Protein AF-A0A1G0HDQ9-F1 (afdb_monomer)

Structure (mmCIF, N/CA/C/O backbone):
data_AF-A0A1G0HDQ9-F1
#
_entry.id   AF-A0A1G0HDQ9-F1
#
loop_
_atom_site.group_PDB
_atom_site.id
_atom_site.type_symbol
_atom_site.label_atom_id
_atom_site.label_alt_id
_atom_site.label_comp_id
_atom_site.label_asym_id
_atom_site.label_entity_id
_atom_site.label_seq_id
_atom_site.pdbx_PDB_ins_code
_atom_site.Cartn_x
_atom_site.Cartn_y
_atom_site.Cartn_z
_atom_site.occupancy
_atom_site.B_iso_or_equiv
_atom_site.auth_seq_id
_atom_site.auth_comp_id
_atom_site.auth_asym_id
_atom_site.auth_atom_id
_atom_site.pdbx_PDB_model_num
ATOM 1 N N . MET A 1 1 ? -14.178 -9.131 10.663 1.00 66.25 1 MET A N 1
ATOM 2 C CA . MET A 1 1 ? -12.715 -8.925 10.696 1.00 66.25 1 MET A CA 1
ATOM 3 C C . MET A 1 1 ? -12.423 -7.838 11.709 1.00 66.25 1 MET A C 1
ATOM 5 O O . MET A 1 1 ? -13.180 -6.876 11.754 1.00 66.25 1 MET A O 1
ATOM 9 N N . SER A 1 2 ? -11.402 -8.016 12.544 1.00 85.38 2 SER A N 1
ATOM 10 C CA . SER A 1 2 ? -10.947 -6.967 13.464 1.00 85.38 2 SER A CA 1
ATOM 11 C C . SER A 1 2 ? -10.109 -5.934 12.701 1.00 85.38 2 SER A C 1
ATOM 13 O O . SER A 1 2 ? -9.436 -6.327 11.743 1.00 85.38 2 SER A O 1
ATOM 15 N N . PRO A 1 3 ? -10.152 -4.643 13.084 1.00 91.19 3 PRO A N 1
ATOM 16 C CA . PRO A 1 3 ? -9.262 -3.636 12.513 1.00 91.19 3 PRO A CA 1
ATOM 17 C C . PRO A 1 3 ? -7.807 -3.996 12.818 1.00 91.19 3 PRO A C 1
ATOM 19 O O . PRO A 1 3 ? -7.537 -4.656 13.827 1.00 91.19 3 PRO A O 1
ATOM 22 N N . ILE A 1 4 ? -6.883 -3.564 11.959 1.00 93.19 4 ILE A N 1
ATOM 23 C CA . ILE A 1 4 ? -5.461 -3.798 12.223 1.00 93.19 4 ILE A CA 1
ATOM 24 C C . ILE A 1 4 ? -5.025 -3.019 13.462 1.00 93.19 4 ILE A C 1
ATOM 26 O O . ILE A 1 4 ? -5.505 -1.912 13.731 1.00 93.19 4 ILE A O 1
ATOM 30 N N . THR A 1 5 ? -4.094 -3.588 14.211 1.00 95.19 5 THR A N 1
ATOM 31 C CA . THR A 1 5 ? -3.448 -2.902 15.326 1.00 95.19 5 THR A CA 1
ATOM 32 C C . THR A 1 5 ? -2.423 -1.888 14.820 1.00 95.19 5 THR A C 1
ATOM 34 O O . THR A 1 5 ? -1.944 -1.958 13.687 1.00 95.19 5 THR A O 1
ATOM 37 N N . GLN A 1 6 ? -2.044 -0.941 15.679 1.00 92.19 6 GLN A N 1
ATOM 38 C CA . GLN A 1 6 ? -1.015 0.041 15.337 1.00 92.19 6 GLN A CA 1
ATOM 39 C C . GLN A 1 6 ? 0.348 -0.612 15.048 1.00 92.19 6 GLN A C 1
ATOM 41 O O . GLN A 1 6 ? 1.033 -0.189 14.124 1.00 92.19 6 GLN A O 1
ATOM 46 N N . ILE A 1 7 ? 0.705 -1.676 15.774 1.00 94.31 7 ILE A N 1
ATOM 47 C CA . ILE A 1 7 ? 1.960 -2.413 15.560 1.00 94.31 7 ILE A CA 1
ATOM 48 C C . ILE A 1 7 ? 1.970 -3.075 14.177 1.00 94.31 7 ILE A C 1
ATOM 50 O O . ILE A 1 7 ? 2.952 -2.961 13.451 1.00 94.31 7 ILE A O 1
ATOM 54 N N . GLU A 1 8 ? 0.870 -3.726 13.785 1.00 92.56 8 GLU A N 1
ATOM 55 C CA . GLU A 1 8 ? 0.741 -4.309 12.442 1.00 92.56 8 GLU A CA 1
ATOM 56 C C . GLU A 1 8 ? 0.824 -3.226 11.360 1.00 92.56 8 GLU A C 1
ATOM 58 O O . GLU A 1 8 ? 1.457 -3.427 10.327 1.00 92.56 8 GLU A O 1
ATOM 63 N N . PHE A 1 9 ? 0.228 -2.054 11.601 1.00 94.62 9 PHE A N 1
ATOM 64 C CA . PHE A 1 9 ? 0.274 -0.946 10.650 1.00 94.62 9 PHE A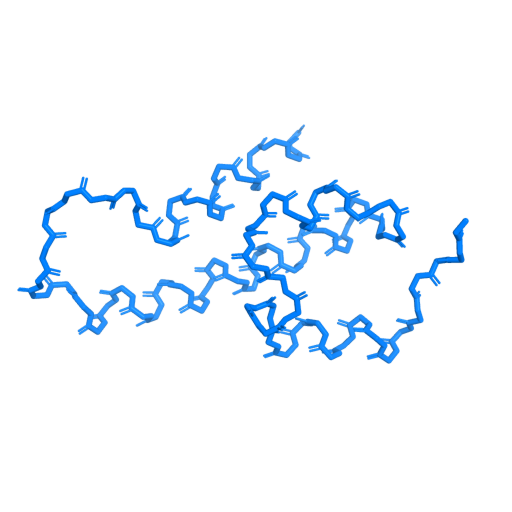 CA 1
ATO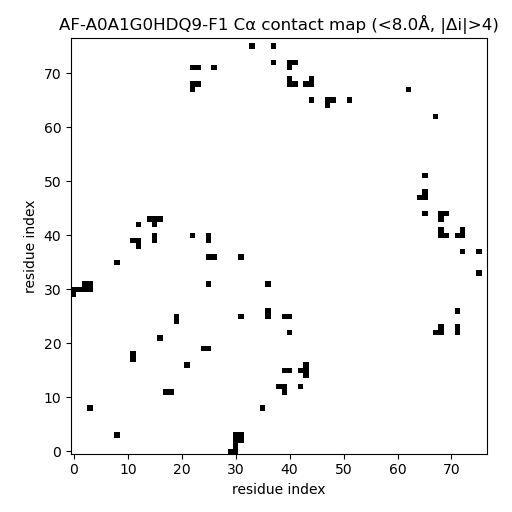M 65 C C . PHE A 1 9 ? 1.694 -0.420 10.441 1.00 94.62 9 PHE A C 1
ATOM 67 O O . PHE A 1 9 ? 2.112 -0.212 9.305 1.00 94.62 9 PHE A O 1
ATOM 74 N N . GLU A 1 10 ? 2.443 -0.229 11.525 1.00 94.25 10 GLU A N 1
ATOM 75 C CA . GLU A 1 10 ? 3.832 0.230 11.478 1.00 94.25 10 GLU A CA 1
ATOM 76 C C . GLU A 1 10 ? 4.744 -0.789 10.778 1.00 94.25 10 GLU A C 1
ATOM 78 O O . GLU A 1 10 ? 5.605 -0.399 9.991 1.00 94.25 10 GLU A O 1
ATOM 83 N N . GLN A 1 11 ? 4.519 -2.092 10.988 1.00 93.25 11 GLN A N 1
ATOM 84 C CA . GLN A 1 11 ? 5.243 -3.154 10.278 1.00 93.25 11 GLN A CA 1
ATOM 85 C C . GLN A 1 11 ? 4.979 -3.124 8.772 1.00 93.25 11 GLN A C 1
ATOM 87 O O . GLN A 1 11 ? 5.919 -3.201 7.984 1.00 93.25 11 GLN A O 1
ATOM 92 N N . ILE A 1 12 ? 3.712 -2.969 8.383 1.00 94.69 12 ILE A N 1
ATOM 93 C CA . ILE A 1 12 ? 3.324 -2.844 6.978 1.00 94.69 12 ILE A CA 1
ATOM 94 C C . ILE A 1 12 ? 3.941 -1.590 6.357 1.00 94.69 12 ILE A C 1
ATOM 96 O O . ILE A 1 12 ? 4.379 -1.640 5.215 1.00 94.69 12 ILE A O 1
ATOM 100 N N . LEU A 1 13 ? 3.969 -0.463 7.074 1.00 92.88 13 LEU A N 1
ATOM 101 C CA . LEU A 1 13 ? 4.612 0.750 6.573 1.00 92.88 13 LEU A CA 1
ATOM 102 C C . LEU A 1 13 ? 6.114 0.542 6.369 1.00 92.88 13 LEU A C 1
ATOM 104 O O . LEU A 1 13 ? 6.652 1.026 5.387 1.00 92.88 13 LEU A O 1
ATO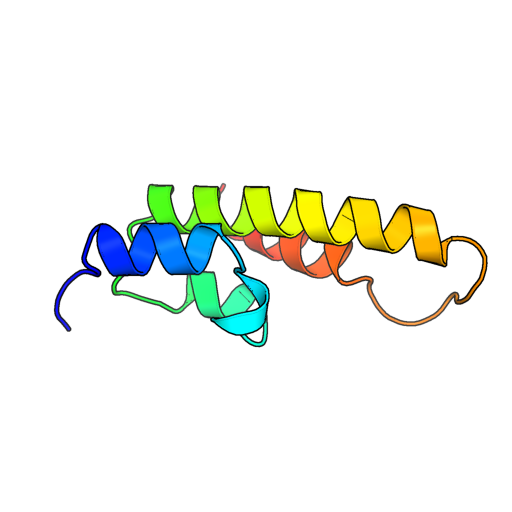M 108 N N . ASN A 1 14 ? 6.794 -0.185 7.252 1.00 92.25 14 ASN A N 1
ATOM 109 C CA . ASN A 1 14 ? 8.231 -0.403 7.108 1.00 92.25 14 ASN A CA 1
ATOM 110 C C . ASN A 1 14 ? 8.604 -1.195 5.840 1.00 92.25 14 ASN A C 1
ATOM 112 O O . ASN A 1 14 ? 9.639 -0.921 5.244 1.00 92.25 14 ASN A O 1
ATOM 116 N N . ASP A 1 15 ? 7.784 -2.170 5.438 1.00 88.19 15 ASP A N 1
ATOM 117 C CA . ASP A 1 15 ? 7.953 -2.887 4.169 1.00 88.19 15 ASP A CA 1
ATOM 118 C C . ASP A 1 15 ? 6.593 -3.358 3.616 1.00 88.19 15 ASP A C 1
ATOM 120 O O . ASP A 1 15 ? 6.136 -4.480 3.898 1.00 88.19 15 ASP A O 1
ATOM 124 N N . PRO A 1 16 ? 5.927 -2.514 2.804 1.00 91.00 16 PRO A N 1
ATOM 125 C CA . PRO A 1 16 ? 4.633 -2.845 2.221 1.00 91.00 16 PRO A CA 1
ATOM 126 C C . PRO A 1 16 ? 4.695 -4.069 1.306 1.00 91.00 16 PRO A C 1
ATOM 128 O O . PRO A 1 16 ? 3.752 -4.861 1.276 1.00 91.00 16 PRO A O 1
ATOM 131 N N . SER A 1 17 ? 5.813 -4.242 0.595 1.00 88.62 17 SER A N 1
ATOM 132 C CA . SER A 1 17 ? 6.015 -5.304 -0.396 1.00 88.62 17 SER A CA 1
ATOM 133 C C . SER A 1 17 ? 6.220 -6.689 0.222 1.00 88.62 17 SER A C 1
ATOM 135 O O . SER A 1 17 ? 5.912 -7.702 -0.400 1.00 88.62 17 SER A O 1
ATOM 137 N N . SER A 1 18 ? 6.684 -6.742 1.472 1.00 90.06 18 SER A N 1
ATOM 138 C CA . SER A 1 18 ? 6.751 -7.975 2.265 1.00 90.06 18 SER A CA 1
ATOM 139 C C . SER A 1 18 ? 5.383 -8.391 2.815 1.00 90.06 18 SER A C 1
ATOM 141 O O . SER A 1 18 ? 5.105 -9.578 2.991 1.00 90.06 18 SER A O 1
ATOM 143 N N . SER A 1 19 ? 4.493 -7.420 3.046 1.00 92.00 19 SER A N 1
ATOM 144 C CA . SER A 1 19 ? 3.148 -7.669 3.583 1.00 92.00 19 SER A CA 1
ATOM 145 C C . SER A 1 19 ? 2.098 -7.945 2.501 1.00 92.00 19 SER A C 1
ATOM 147 O O . SER A 1 19 ? 1.126 -8.657 2.756 1.00 92.00 19 SER A O 1
ATOM 149 N N . TYR A 1 20 ? 2.278 -7.391 1.301 1.00 92.19 20 TYR A N 1
ATOM 150 C CA . TYR A 1 20 ? 1.342 -7.501 0.185 1.00 92.19 20 TYR A CA 1
ATOM 151 C C . TYR A 1 20 ? 2.080 -7.845 -1.104 1.00 92.19 20 TYR A C 1
ATOM 153 O O . TYR A 1 20 ? 3.102 -7.247 -1.422 1.00 92.19 20 TYR A O 1
ATOM 161 N N . ALA A 1 21 ? 1.519 -8.767 -1.886 1.00 89.12 21 ALA A N 1
ATOM 162 C CA . ALA A 1 21 ? 2.103 -9.157 -3.166 1.00 89.12 21 ALA A CA 1
ATOM 163 C C . ALA A 1 21 ? 1.823 -8.119 -4.263 1.00 89.12 21 ALA A C 1
ATOM 165 O O . ALA A 1 21 ? 2.641 -7.938 -5.163 1.00 89.12 21 ALA A O 1
ATOM 166 N N . HIS A 1 22 ? 0.672 -7.442 -4.197 1.00 89.12 22 HIS A N 1
ATOM 167 C CA . HIS A 1 22 ? 0.279 -6.426 -5.166 1.00 89.12 22 HIS A CA 1
ATOM 168 C C . HIS A 1 22 ? -0.332 -5.190 -4.472 1.00 89.12 22 HIS A C 1
ATOM 170 O O . HIS A 1 22 ? -1.071 -5.338 -3.498 1.00 89.12 22 HIS A O 1
ATOM 176 N N . PRO A 1 23 ? -0.129 -3.960 -4.985 1.00 90.88 23 PRO A N 1
ATOM 177 C CA . PRO A 1 23 ? -0.724 -2.743 -4.409 1.00 90.88 23 PRO A CA 1
ATOM 178 C C . PRO A 1 23 ? -2.260 -2.784 -4.301 1.00 90.88 23 PRO A C 1
ATOM 180 O O . PRO A 1 23 ? -2.852 -2.240 -3.371 1.00 90.88 23 PRO A O 1
ATOM 183 N N . ASP A 1 24 ? -2.922 -3.481 -5.226 1.00 91.31 24 ASP A N 1
ATOM 184 C CA . ASP A 1 24 ? -4.374 -3.721 -5.167 1.00 91.31 24 ASP A CA 1
ATOM 185 C C . ASP A 1 24 ? -4.805 -4.562 -3.947 1.00 91.31 24 ASP A C 1
ATOM 187 O O . ASP A 1 24 ? -5.961 -4.458 -3.533 1.00 91.31 24 ASP A O 1
ATOM 191 N N . ASP A 1 25 ? -3.921 -5.361 -3.343 1.00 94.38 25 ASP A N 1
ATOM 192 C CA . ASP A 1 25 ? -4.239 -6.131 -2.134 1.00 94.38 25 ASP A CA 1
ATOM 193 C C . ASP A 1 25 ? -4.443 -5.204 -0.928 1.00 94.38 25 ASP A C 1
ATOM 195 O O . ASP A 1 25 ? -5.331 -5.442 -0.109 1.00 94.38 25 ASP A O 1
ATOM 199 N N . VAL A 1 26 ? -3.718 -4.080 -0.879 1.00 94.19 26 VAL A N 1
ATOM 200 C CA . VAL A 1 26 ? -3.904 -3.023 0.131 1.00 94.19 26 VAL A CA 1
ATOM 201 C C . VAL A 1 26 ? -5.309 -2.428 0.029 1.00 94.19 26 VAL A C 1
ATOM 203 O O . VAL A 1 26 ? -5.971 -2.201 1.040 1.00 94.19 26 VAL A O 1
ATOM 206 N N . LEU A 1 27 ? -5.800 -2.211 -1.198 1.00 92.75 27 LEU A N 1
ATOM 207 C CA . LEU A 1 27 ? -7.151 -1.690 -1.444 1.00 92.75 27 LEU A CA 1
ATOM 208 C C . LEU A 1 27 ? -8.245 -2.686 -1.044 1.00 92.75 27 LEU A C 1
ATOM 210 O O . LEU A 1 27 ? -9.344 -2.279 -0.661 1.00 92.75 27 LEU A O 1
ATOM 214 N N . ARG A 1 28 ? -7.956 -3.985 -1.157 1.00 93.38 28 ARG A N 1
ATOM 215 C CA . ARG A 1 28 ? -8.879 -5.076 -0.817 1.00 93.38 28 ARG A CA 1
ATOM 216 C C . ARG A 1 28 ? -8.882 -5.404 0.674 1.00 93.38 28 ARG A C 1
ATOM 218 O O . ARG A 1 28 ? -9.828 -6.044 1.135 1.00 93.38 28 ARG A O 1
ATOM 225 N N . ASP A 1 29 ? -7.874 -4.970 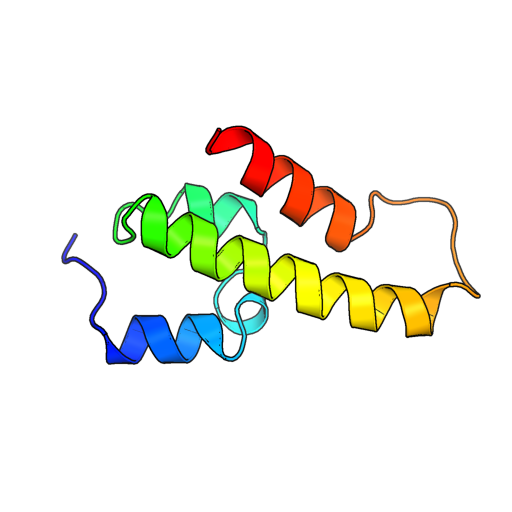1.431 1.00 93.62 29 ASP A N 1
ATOM 226 C CA . ASP A 1 29 ? -7.828 -5.206 2.870 1.00 93.62 29 ASP A CA 1
ATOM 227 C C . ASP A 1 29 ? -8.842 -4.325 3.613 1.00 93.62 29 ASP A C 1
ATOM 229 O O . ASP A 1 29 ? -8.594 -3.170 3.958 1.00 93.62 29 ASP A O 1
ATOM 233 N N . SER A 1 30 ? -10.004 -4.916 3.899 1.00 92.81 30 SER A N 1
ATOM 234 C CA . SER A 1 30 ? -11.084 -4.283 4.666 1.00 92.81 30 SER A CA 1
ATOM 235 C C . SER 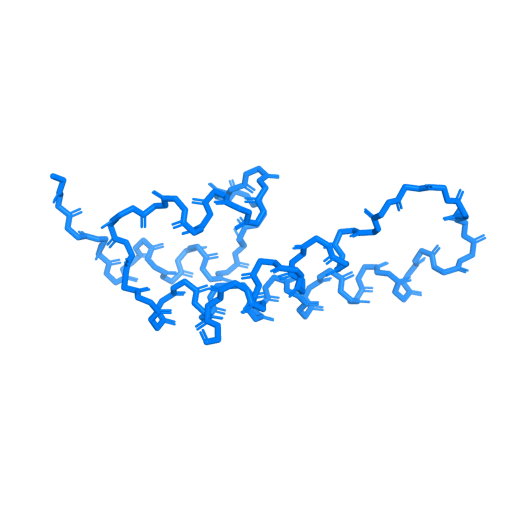A 1 30 ? -10.743 -3.989 6.134 1.00 92.81 30 SER A C 1
ATOM 237 O O . SER A 1 30 ? -11.545 -3.358 6.823 1.00 92.81 30 SER A O 1
ATOM 239 N N . ARG A 1 31 ? -9.591 -4.455 6.640 1.00 94.06 31 ARG A N 1
ATOM 240 C CA . ARG A 1 31 ? -9.113 -4.129 7.992 1.00 94.06 31 ARG A CA 1
ATOM 241 C C . ARG A 1 31 ? -8.470 -2.741 8.054 1.00 94.06 31 ARG A C 1
ATOM 243 O O . ARG A 1 31 ? -8.309 -2.217 9.156 1.00 94.06 31 ARG A O 1
ATOM 250 N N . LEU A 1 32 ? -8.094 -2.176 6.903 1.00 94.38 32 LEU A N 1
ATOM 251 C CA . LEU A 1 32 ? -7.484 -0.858 6.775 1.00 94.38 32 LEU A CA 1
ATOM 252 C C . LEU A 1 32 ? -8.542 0.226 6.558 1.00 94.38 32 LEU A C 1
ATOM 254 O O . LEU A 1 32 ? -9.510 0.053 5.816 1.00 94.38 32 LEU A O 1
ATOM 258 N N . SER A 1 33 ? -8.315 1.399 7.142 1.00 93.62 33 SER A N 1
ATOM 259 C CA . SER A 1 33 ? -9.037 2.609 6.753 1.00 93.62 33 SER A CA 1
ATOM 260 C C . SER A 1 33 ? -8.518 3.146 5.414 1.00 93.62 33 SER A C 1
ATOM 262 O O . SER A 1 33 ? -7.374 2.897 5.029 1.00 93.62 33 SER A O 1
ATOM 264 N N . ARG A 1 34 ? -9.316 3.969 4.721 1.00 92.12 34 ARG A N 1
ATOM 265 C CA . ARG A 1 34 ? -8.864 4.652 3.491 1.00 92.12 34 ARG A CA 1
ATOM 266 C C . ARG A 1 34 ? -7.583 5.466 3.699 1.00 92.12 34 ARG A C 1
ATOM 268 O O . ARG A 1 34 ? -6.750 5.548 2.799 1.00 92.12 34 ARG A O 1
ATOM 275 N N . GLU A 1 35 ? -7.417 6.069 4.874 1.00 92.81 35 GLU A N 1
ATOM 276 C CA . GLU A 1 35 ? -6.215 6.836 5.212 1.00 92.81 35 GLU A CA 1
ATOM 277 C C . GLU A 1 35 ? -4.992 5.929 5.369 1.00 92.81 35 GLU A C 1
ATOM 279 O O . GLU A 1 35 ? -3.928 6.246 4.837 1.00 92.81 35 GLU A O 1
ATOM 284 N N . GLN A 1 36 ? -5.157 4.774 6.019 1.00 94.69 36 GLN A N 1
ATOM 285 C CA . GLN A 1 36 ? -4.102 3.771 6.163 1.00 94.69 36 GLN A CA 1
ATOM 286 C C . GLN A 1 36 ? -3.706 3.178 4.807 1.00 94.69 36 GLN A C 1
ATOM 288 O O . GLN A 1 36 ? -2.519 3.135 4.489 1.00 94.69 36 GLN A O 1
ATOM 293 N N . GLN A 1 37 ? -4.682 2.812 3.968 1.00 94.50 37 GLN A N 1
ATOM 294 C CA . GLN A 1 37 ? -4.433 2.343 2.599 1.00 94.50 37 GLN A CA 1
ATOM 295 C C . GLN A 1 37 ? -3.620 3.369 1.804 1.00 94.50 37 GLN A C 1
ATOM 297 O O . GLN A 1 37 ? -2.624 3.034 1.164 1.00 94.50 37 GLN A O 1
ATOM 302 N N . ARG A 1 38 ? -4.003 4.648 1.892 1.00 94.44 38 ARG A N 1
ATOM 303 C CA . ARG A 1 38 ? -3.293 5.736 1.220 1.00 94.44 38 ARG A CA 1
ATOM 304 C C . ARG A 1 38 ? -1.868 5.914 1.743 1.00 94.44 38 ARG A C 1
ATOM 306 O O . ARG A 1 38 ? -0.979 6.192 0.943 1.00 94.44 38 ARG A O 1
ATOM 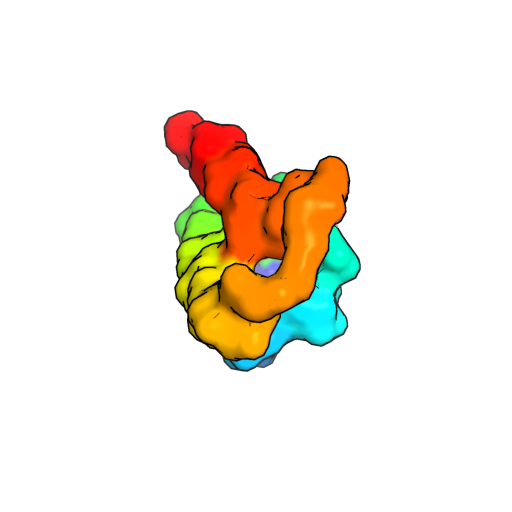313 N N . ALA A 1 39 ? -1.647 5.806 3.051 1.00 94.38 39 ALA A N 1
ATOM 314 C CA . ALA A 1 39 ? -0.319 5.932 3.646 1.00 94.38 39 ALA A CA 1
ATOM 315 C C . ALA A 1 39 ? 0.619 4.814 3.166 1.00 94.38 39 ALA A C 1
ATOM 317 O O . ALA A 1 39 ? 1.714 5.109 2.692 1.00 94.38 39 ALA A O 1
ATOM 318 N N . ILE A 1 40 ? 0.143 3.565 3.193 1.00 94.88 40 ILE A N 1
ATOM 319 C CA . ILE A 1 40 ? 0.889 2.386 2.731 1.00 94.88 40 ILE A CA 1
ATOM 320 C C . ILE A 1 40 ? 1.260 2.532 1.257 1.00 94.88 40 ILE A C 1
ATOM 322 O O . ILE A 1 40 ? 2.428 2.430 0.897 1.00 94.88 40 ILE A O 1
ATOM 326 N N . LEU A 1 41 ? 0.284 2.841 0.399 1.00 94.06 41 LEU A N 1
ATOM 327 C CA . LEU A 1 41 ? 0.529 2.966 -1.036 1.00 94.06 41 LEU A CA 1
ATOM 328 C C . LEU A 1 41 ? 1.451 4.144 -1.386 1.00 94.06 41 LEU A C 1
ATOM 330 O O . LEU A 1 41 ? 2.234 4.050 -2.322 1.00 94.06 41 LEU A O 1
ATOM 334 N N . LYS A 1 42 ? 1.401 5.260 -0.647 1.00 91.19 42 LYS A N 1
ATOM 335 C CA . LYS A 1 42 ? 2.341 6.375 -0.860 1.00 91.19 42 LYS A CA 1
ATOM 336 C C . LYS A 1 42 ? 3.779 5.983 -0.545 1.00 91.19 42 LYS A C 1
ATOM 338 O O . LYS A 1 42 ? 4.673 6.368 -1.291 1.00 91.19 42 LYS A O 1
ATOM 343 N N . LEU A 1 43 ? 3.983 5.260 0.552 1.00 90.75 43 LEU A N 1
ATOM 344 C CA . LEU A 1 43 ? 5.307 4.807 0.961 1.00 90.75 43 LEU A CA 1
ATOM 345 C C . LEU A 1 43 ? 5.849 3.771 -0.022 1.00 90.75 43 LEU A C 1
ATOM 347 O O . LEU A 1 43 ? 6.937 3.942 -0.553 1.00 90.75 43 LEU A O 1
ATOM 351 N N . TRP A 1 44 ? 5.011 2.813 -0.414 1.00 92.06 44 TRP A N 1
ATOM 352 C CA . TRP A 1 44 ? 5.369 1.839 -1.438 1.00 92.06 44 TRP A CA 1
ATOM 353 C C . TRP A 1 44 ? 5.730 2.501 -2.780 1.00 92.06 44 TRP A C 1
ATOM 355 O O . TRP A 1 44 ? 6.680 2.094 -3.440 1.00 92.06 44 TRP A O 1
ATOM 365 N N . ALA A 1 45 ? 5.025 3.564 -3.187 1.00 88.81 45 ALA A N 1
ATOM 366 C CA . ALA A 1 45 ? 5.379 4.312 -4.395 1.00 88.81 45 ALA A CA 1
ATOM 367 C C . ALA A 1 45 ? 6.749 4.995 -4.268 1.00 88.81 45 ALA A C 1
ATOM 369 O O . ALA A 1 45 ? 7.483 5.089 -5.248 1.00 88.81 45 ALA A O 1
ATOM 370 N N . PHE A 1 46 ? 7.095 5.482 -3.076 1.00 86.12 46 PHE A N 1
ATOM 371 C CA . PHE A 1 46 ? 8.403 6.072 -2.815 1.00 86.12 46 PHE A CA 1
ATOM 372 C C . PHE A 1 46 ? 9.511 5.017 -2.934 1.00 86.12 46 PHE A C 1
ATOM 374 O O . PHE A 1 46 ? 10.448 5.217 -3.705 1.00 86.12 46 PHE A O 1
ATOM 381 N N . ASP A 1 47 ? 9.345 3.862 -2.289 1.00 84.06 47 ASP A N 1
ATOM 382 C CA . ASP A 1 47 ? 10.317 2.762 -2.340 1.00 84.06 47 ASP A CA 1
ATOM 383 C C . ASP A 1 47 ? 10.481 2.210 -3.766 1.00 84.06 47 ASP A C 1
ATOM 385 O O . ASP A 1 47 ? 11.596 2.028 -4.256 1.00 84.06 47 ASP A O 1
ATOM 389 N N . ALA A 1 48 ? 9.371 2.016 -4.487 1.00 83.75 48 ALA A N 1
ATOM 390 C CA . ALA A 1 48 ? 9.384 1.554 -5.875 1.00 83.75 48 ALA A CA 1
ATOM 391 C C . ALA A 1 48 ? 10.090 2.542 -6.821 1.00 83.75 48 ALA A C 1
ATOM 393 O O . ALA A 1 48 ? 10.724 2.124 -7.790 1.00 83.75 48 ALA A O 1
ATOM 394 N N . ARG A 1 49 ? 10.008 3.848 -6.539 1.00 78.62 49 ARG A N 1
ATOM 395 C CA . ARG A 1 49 ? 10.700 4.887 -7.309 1.00 78.62 49 ARG A CA 1
ATOM 396 C C . ARG A 1 49 ? 12.209 4.864 -7.078 1.00 78.62 49 ARG A C 1
ATOM 398 O O . ARG A 1 49 ? 12.959 5.035 -8.035 1.00 78.62 49 ARG A O 1
ATOM 405 N N . GLU A 1 50 ? 12.656 4.637 -5.845 1.00 72.94 50 GLU A N 1
ATOM 406 C CA . GLU A 1 50 ? 14.086 4.486 -5.539 1.00 72.94 50 GLU A CA 1
ATOM 407 C C . GLU A 1 50 ? 14.675 3.244 -6.234 1.00 72.94 50 GLU A C 1
ATOM 409 O O . GLU A 1 50 ? 15.796 3.287 -6.742 1.00 72.94 50 GLU A O 1
ATOM 414 N N . ILE A 1 51 ? 13.890 2.165 -6.355 1.00 64.00 51 ILE A N 1
ATOM 415 C CA . ILE A 1 51 ? 14.268 0.963 -7.116 1.00 64.00 51 ILE A CA 1
ATOM 416 C C . ILE A 1 51 ? 14.326 1.247 -8.628 1.00 64.00 51 ILE A C 1
ATOM 418 O O . ILE A 1 51 ? 15.273 0.826 -9.292 1.00 64.00 51 ILE A O 1
ATOM 422 N N . GLU A 1 52 ? 13.370 1.999 -9.187 1.00 63.19 52 GLU A N 1
ATOM 423 C CA . GLU A 1 52 ? 13.393 2.392 -10.606 1.00 63.19 52 GLU A CA 1
ATOM 424 C C . GLU A 1 52 ? 14.612 3.245 -10.975 1.00 63.19 52 GLU A C 1
ATOM 426 O O . GLU A 1 52 ? 15.176 3.061 -12.052 1.00 63.19 52 GLU A O 1
ATOM 431 N N . VAL A 1 53 ? 15.061 4.146 -10.094 1.00 57.25 53 VAL A N 1
ATOM 432 C CA . VAL A 1 53 ? 16.284 4.938 -10.326 1.00 57.25 53 VAL A CA 1
ATOM 433 C C . VAL A 1 53 ? 17.514 4.030 -10.441 1.00 57.25 53 VAL A C 1
ATOM 435 O O . VAL A 1 53 ? 18.405 4.311 -11.240 1.00 57.25 53 VAL A O 1
ATOM 438 N N . ALA A 1 54 ? 17.541 2.912 -9.709 1.00 55.16 54 ALA A N 1
ATOM 439 C CA . ALA A 1 54 ? 18.600 1.912 -9.813 1.00 55.16 54 ALA A CA 1
ATOM 440 C C . ALA A 1 54 ? 18.471 1.001 -11.055 1.00 55.16 54 ALA A C 1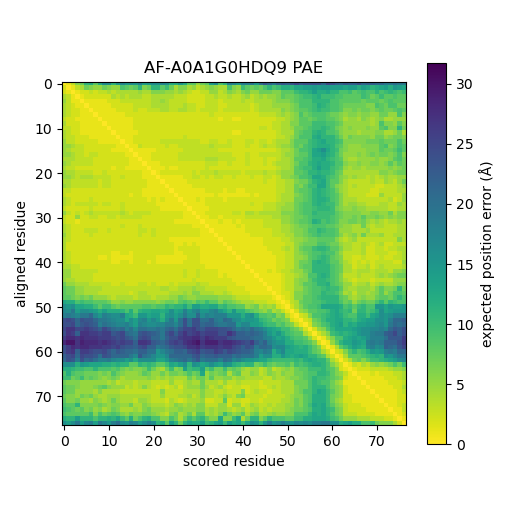
ATOM 442 O O . ALA A 1 54 ? 19.469 0.426 -11.487 1.00 55.16 54 ALA A O 1
ATOM 443 N N . GLN A 1 55 ? 17.272 0.866 -11.640 1.00 52.16 55 GLN A N 1
ATOM 444 C CA . GLN A 1 55 ? 16.983 -0.025 -12.777 1.00 52.16 55 GLN A CA 1
ATOM 445 C C . GLN A 1 55 ? 16.756 0.690 -14.121 1.00 52.16 55 GLN A C 1
ATOM 447 O O . GLN A 1 55 ? 16.557 0.017 -15.131 1.00 52.16 55 GLN A O 1
ATOM 452 N N . ALA A 1 56 ? 16.848 2.023 -14.177 1.00 52.03 56 ALA A N 1
ATOM 453 C CA . ALA A 1 56 ? 16.640 2.826 -15.389 1.00 52.03 56 ALA A CA 1
ATOM 454 C C . ALA A 1 56 ? 17.583 2.495 -16.573 1.00 52.03 56 ALA A C 1
ATOM 456 O O . ALA A 1 56 ? 17.397 3.029 -17.665 1.00 52.03 56 ALA A O 1
ATOM 457 N N . GLU A 1 57 ? 18.559 1.597 -16.399 1.00 52.41 57 GLU A N 1
ATOM 458 C CA . GLU A 1 57 ? 19.381 1.060 -17.490 1.00 52.41 57 GLU A CA 1
ATOM 459 C C . GLU A 1 57 ? 18.816 -0.199 -18.168 1.00 52.41 57 GLU A C 1
ATOM 461 O O . GLU A 1 57 ? 19.349 -0.607 -19.199 1.00 52.41 57 GLU A O 1
ATOM 466 N N . ASN A 1 58 ? 17.746 -0.829 -17.664 1.00 51.56 58 ASN A N 1
ATOM 467 C CA . ASN A 1 58 ? 17.239 -2.054 -18.283 1.00 51.56 58 ASN A CA 1
ATOM 468 C C . ASN A 1 58 ? 15.714 -2.224 -18.180 1.00 51.56 58 ASN A C 1
ATOM 470 O O . ASN A 1 58 ? 15.178 -2.562 -17.132 1.00 51.56 58 ASN A O 1
ATOM 474 N N . MET A 1 59 ? 15.083 -2.159 -19.358 1.00 53.41 59 MET A N 1
ATOM 475 C CA . MET A 1 59 ? 13.829 -2.818 -19.764 1.00 53.41 59 MET A CA 1
ATOM 476 C C . MET A 1 59 ? 12.561 -1.952 -19.880 1.00 53.41 59 MET A C 1
ATOM 478 O O . MET A 1 59 ? 11.792 -1.732 -18.951 1.00 53.41 59 MET A O 1
ATOM 482 N N . LEU A 1 60 ? 12.306 -1.588 -21.143 1.00 52.94 60 LEU A N 1
ATOM 483 C CA . LEU A 1 60 ? 10.989 -1.566 -21.779 1.00 52.94 60 LEU A CA 1
ATOM 484 C C . LEU A 1 60 ? 10.246 -2.895 -21.539 1.00 52.94 60 LEU A C 1
ATOM 486 O O . LEU A 1 60 ? 10.812 -3.949 -21.825 1.00 52.94 60 LEU A O 1
ATOM 490 N N . GLY A 1 61 ? 8.969 -2.861 -21.145 1.00 52.75 61 GLY A N 1
ATOM 491 C CA . GLY A 1 61 ? 8.073 -3.998 -21.399 1.00 52.75 61 GLY A CA 1
ATOM 492 C C . GLY A 1 61 ? 6.860 -4.118 -20.489 1.00 52.75 61 GLY A C 1
ATOM 493 O O . GLY A 1 61 ? 5.738 -4.052 -20.982 1.00 52.75 61 GLY A O 1
ATOM 494 N N . ASP A 1 62 ? 7.069 -4.255 -19.183 1.00 55.09 62 ASP A N 1
ATOM 495 C CA . ASP A 1 62 ? 5.987 -4.508 -18.231 1.00 55.09 62 ASP A CA 1
ATOM 496 C C . ASP A 1 62 ? 5.741 -3.280 -17.353 1.00 55.09 62 ASP A C 1
ATOM 498 O O . ASP A 1 62 ? 6.675 -2.583 -16.958 1.00 55.09 62 ASP A O 1
ATOM 502 N N . ALA A 1 63 ? 4.467 -2.971 -17.091 1.00 60.75 63 ALA A N 1
ATOM 503 C CA . ALA A 1 63 ? 4.068 -1.821 -16.287 1.00 60.75 63 ALA A CA 1
ATOM 504 C C . ALA A 1 63 ? 4.810 -1.838 -14.948 1.00 60.75 63 ALA A C 1
ATOM 506 O O . ALA A 1 63 ? 4.614 -2.748 -14.1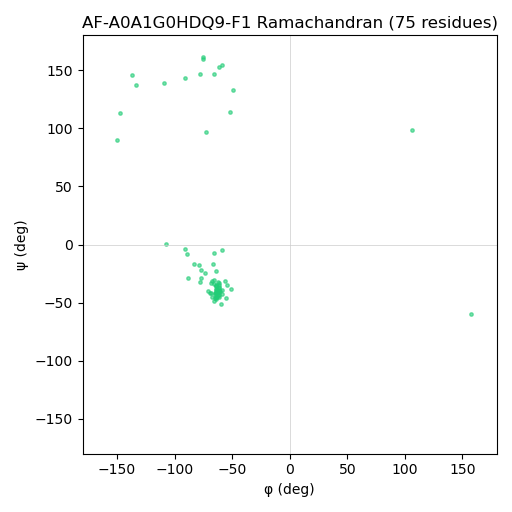38 1.00 60.75 63 ALA A O 1
ATOM 507 N N . SER A 1 64 ? 5.670 -0.843 -14.749 1.00 72.75 64 SER A N 1
ATOM 508 C CA . SER A 1 64 ? 6.624 -0.841 -13.653 1.00 72.75 64 SER A CA 1
ATOM 509 C C . SER A 1 64 ? 5.942 -0.939 -12.283 1.00 72.75 64 SER A C 1
ATOM 511 O O . SER A 1 64 ? 4.787 -0.513 -12.135 1.00 72.75 64 SER A O 1
ATOM 513 N N . PRO A 1 65 ? 6.632 -1.464 -11.252 1.00 77.06 65 PRO A N 1
ATOM 514 C CA . PRO A 1 65 ? 6.087 -1.526 -9.897 1.00 77.06 65 PRO A CA 1
ATOM 515 C C . PRO A 1 65 ? 5.547 -0.168 -9.422 1.00 77.06 65 PRO A C 1
ATOM 517 O O . PRO A 1 65 ? 4.467 -0.100 -8.837 1.00 77.06 65 PRO A O 1
ATOM 520 N N . LEU A 1 66 ? 6.228 0.931 -9.773 1.00 80.19 66 LEU A N 1
ATOM 521 C CA . LEU A 1 66 ? 5.766 2.288 -9.486 1.00 80.19 66 LEU A CA 1
ATOM 522 C C . LEU A 1 66 ? 4.423 2.599 -10.161 1.00 80.19 66 LEU A C 1
ATOM 524 O O . LEU A 1 66 ? 3.514 3.134 -9.523 1.00 80.19 66 LEU A O 1
ATOM 528 N N . HIS A 1 67 ? 4.271 2.248 -11.440 1.00 81.50 67 HIS A N 1
ATOM 529 C CA . HIS A 1 67 ? 3.035 2.480 -12.181 1.00 81.50 67 HIS A CA 1
ATOM 530 C C . HIS A 1 67 ? 1.833 1.783 -11.528 1.00 81.50 67 HIS A C 1
ATOM 532 O O . HIS A 1 67 ? 0.767 2.386 -11.383 1.00 81.50 67 HIS A O 1
ATOM 538 N N . GLN A 1 68 ? 2.005 0.540 -11.074 1.00 83.44 68 GLN A N 1
ATOM 539 C CA . GLN A 1 68 ? 0.941 -0.227 -10.417 1.00 83.44 68 GLN A CA 1
ATOM 540 C C . GLN A 1 68 ? 0.504 0.413 -9.093 1.00 83.44 68 GLN A C 1
ATOM 542 O O . GLN A 1 68 ? -0.696 0.536 -8.829 1.00 83.44 68 GLN A O 1
ATOM 547 N N . VAL A 1 69 ? 1.458 0.891 -8.286 1.00 83.94 69 VAL A N 1
ATOM 548 C CA . VAL A 1 69 ? 1.150 1.581 -7.026 1.00 83.94 69 VAL A CA 1
ATOM 549 C C . VAL A 1 69 ? 0.414 2.903 -7.282 1.00 83.94 69 VAL A C 1
ATOM 551 O O . VAL A 1 69 ? -0.566 3.212 -6.600 1.00 83.94 69 VAL A O 1
ATOM 554 N N . LEU A 1 70 ? 0.826 3.674 -8.294 1.00 85.06 70 LEU A N 1
ATOM 555 C CA . LEU A 1 70 ? 0.162 4.930 -8.662 1.00 85.06 70 LEU A CA 1
ATOM 556 C C . LEU A 1 70 ? -1.279 4.712 -9.146 1.00 85.06 70 LEU A C 1
ATOM 558 O O . LEU A 1 70 ? -2.172 5.480 -8.778 1.00 85.06 70 LEU A O 1
ATOM 562 N N . LEU A 1 71 ? -1.534 3.652 -9.919 1.00 87.19 71 LEU A N 1
ATOM 563 C CA . LEU A 1 71 ? -2.892 3.272 -10.314 1.00 87.19 71 LEU A CA 1
ATOM 564 C C . LEU A 1 71 ? -3.760 2.939 -9.096 1.00 87.19 71 LEU A C 1
ATOM 566 O O . LEU A 1 71 ? -4.907 3.385 -9.025 1.00 87.19 71 LEU A O 1
ATOM 570 N N . ALA A 1 72 ? -3.220 2.198 -8.126 1.00 85.31 72 ALA A N 1
ATOM 571 C CA . ALA A 1 72 ? -3.924 1.884 -6.886 1.00 85.31 72 ALA A CA 1
ATOM 572 C C . ALA A 1 72 ? -4.234 3.150 -6.064 1.00 85.31 72 ALA A C 1
ATOM 574 O O . ALA A 1 72 ? -5.357 3.316 -5.590 1.00 85.31 72 ALA A O 1
ATOM 575 N N . LEU A 1 73 ? -3.287 4.091 -5.965 1.00 84.81 73 LEU A N 1
ATOM 576 C CA . LEU A 1 73 ? -3.505 5.390 -5.316 1.00 84.81 73 LEU A CA 1
ATOM 577 C C . LEU A 1 73 ? -4.615 6.204 -5.985 1.00 84.81 73 LEU A C 1
ATOM 579 O O . LEU A 1 73 ? -5.414 6.827 -5.289 1.00 84.81 73 LEU A O 1
ATOM 583 N N . ASN A 1 74 ? -4.692 6.193 -7.317 1.00 85.56 74 ASN A N 1
ATOM 584 C CA . ASN A 1 74 ? -5.717 6.935 -8.049 1.00 85.56 74 ASN A CA 1
ATOM 585 C C . ASN A 1 74 ? -7.136 6.393 -7.787 1.00 85.56 74 ASN A C 1
ATOM 587 O O . ASN A 1 74 ? -8.095 7.160 -7.755 1.00 85.56 74 ASN A O 1
ATOM 591 N N . LYS A 1 75 ? -7.281 5.086 -7.522 1.00 86.06 75 LYS A N 1
ATOM 592 C CA . LYS A 1 75 ? -8.571 4.470 -7.147 1.00 86.06 75 LYS A CA 1
ATOM 593 C C . LYS A 1 75 ? -9.098 4.947 -5.784 1.00 86.06 75 LYS A C 1
ATOM 595 O O . LYS A 1 75 ? -10.272 4.740 -5.491 1.00 86.06 75 LYS A O 1
ATOM 600 N N . LEU A 1 76 ? -8.244 5.549 -4.949 1.00 79.12 76 LEU A N 1
ATOM 601 C CA . LEU A 1 76 ? -8.621 6.119 -3.650 1.00 79.12 76 LEU A CA 1
ATOM 602 C C . LEU A 1 76 ? -9.017 7.603 -3.716 1.00 79.12 76 LEU A C 1
ATOM 604 O O . LEU A 1 76 ? -9.375 8.149 -2.667 1.00 79.12 76 LEU A O 1
ATOM 608 N N . SER A 1 77 ? -8.907 8.242 -4.890 1.00 62.91 77 SER A N 1
ATOM 609 C CA . SER A 1 77 ? -9.298 9.646 -5.095 1.00 62.91 77 SER A CA 1
ATOM 610 C C . SER A 1 77 ? -10.794 9.900 -4.921 1.00 62.91 77 SER A C 1
ATOM 612 O O . SER A 1 77 ? -11.602 8.957 -5.098 1.00 62.91 77 SER A O 1
#

Nearest PDB structures (foldseek):
  4wwb-assembly1_A  TM=3.382E-01  e=5.048E+00  Cupriavidus metalliduran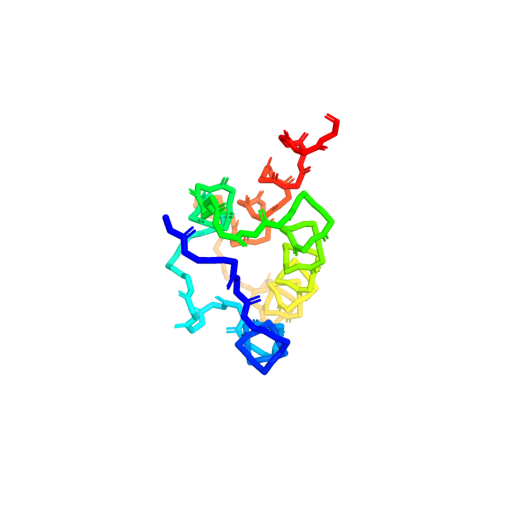s CH34

Sequence (77 aa):
MSPITQIEFEQILNDPSSSYAHPDDVLRDSRLSREQQRAILKLWAFDAREIEVAQAENMLGDASPLHQVLLALNKLS

Foldseek 3Di:
DAADDPVVLVVCLVPVVVVDVFLVVLVVPPSDDLVSSLSSLVSQLVVQVVVCVVVVVDDDDDQGSNNRSVVSNVVSD

pLDDT: mean 83.06, std 14.02, range [51.56, 95.19]

Solvent-accessible surface area (backbone atoms only — not comparable to full-atom values): 4576 Å² total; per-residue (Å²): 135,72,65,68,50,71,68,60,50,54,53,35,58,76,40,40,70,83,71,32,94,46,57,62,51,51,76,65,40,81,44,52,51,75,66,54,37,49,53,41,40,52,50,44,32,51,55,36,45,59,50,44,70,75,41,75,90,67,79,89,86,70,86,45,74,34,55,52,23,51,55,42,54,59,74,71,108

Mean predicted aligned error: 6.61 Å

Secondary structure (DSSP, 8-state):
-PPPPHHHHHHHHH-HHHH-SSHHHHHH-TTS-HHHHHHHHHHHHHHHHHHHHHHTTS--SS--HHHHHHHHHHTT-

Radius of gyration: 13.05 Å; Cα contacts (8 Å, |Δi|>4): 55; chains: 1; bounding box: 32×19×37 Å